Protein AF-A0A7N2MYR6-F1 (afdb_monomer_lite)

Foldseek 3Di:
DDDPPDDDDPDDDPPDPPDDDDCPDPVNDDDDDQQDWPPWDKDQDDDPRPDIDIDTGRPPDDDDPDDDD

Secondary structure (DSSP, 8-state):
----TT------------PPPPTTSGGGPPPSSTT--EEEEEEE-SSSS--EEEEEE-SSS--------

pLDDT: mean 90.09, std 10.49, range [50.72, 98.56]

InterPro domains:
  IPR008963 Purple acid phosphatase-like, N-terminal [SSF49363] (20-69)

Structure (mmCIF, N/CA/C/O backbone):
data_AF-A0A7N2MYR6-F1
#
_entry.id   AF-A0A7N2MYR6-F1
#
loop_
_atom_site.group_PDB
_atom_site.id
_atom_site.type_symbol
_atom_site.label_atom_id
_atom_site.label_alt_id
_atom_site.label_comp_id
_atom_site.label_asym_id
_atom_site.label_entity_id
_atom_site.label_seq_id
_atom_site.pdbx_PDB_ins_code
_atom_site.Car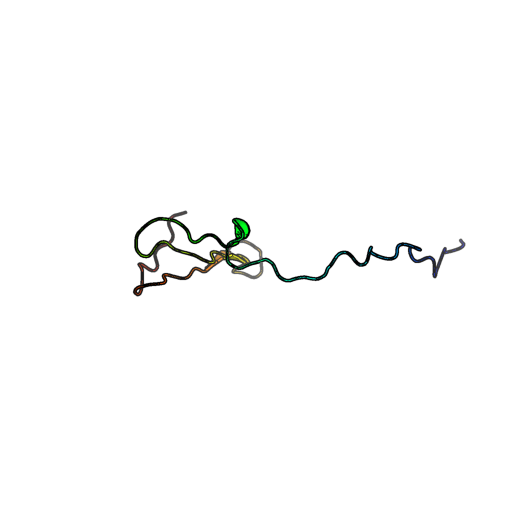tn_x
_atom_site.Cartn_y
_atom_site.Cartn_z
_atom_site.occupancy
_atom_site.B_iso_or_equiv
_atom_site.auth_seq_id
_atom_site.auth_comp_id
_atom_site.auth_asym_id
_atom_site.auth_atom_id
_atom_site.pdbx_PDB_model_num
ATOM 1 N N . MET A 1 1 ? 21.808 43.204 4.381 1.00 50.72 1 MET A N 1
ATOM 2 C CA . MET A 1 1 ? 21.369 41.795 4.464 1.00 50.72 1 MET A CA 1
ATOM 3 C C . MET A 1 1 ? 21.520 41.209 3.064 1.00 50.72 1 MET A C 1
ATOM 5 O O . MET A 1 1 ? 20.840 41.685 2.169 1.00 50.72 1 MET A O 1
ATOM 9 N N . LEU A 1 2 ? 22.485 40.315 2.829 1.00 63.88 2 LEU A N 1
ATOM 10 C CA . LEU A 1 2 ? 22.733 39.712 1.509 1.00 63.88 2 LEU A CA 1
ATOM 11 C C . LEU A 1 2 ? 22.156 38.291 1.503 1.00 63.88 2 LEU A C 1
ATOM 13 O O . LEU A 1 2 ? 22.579 37.460 2.305 1.00 63.88 2 LEU A O 1
ATOM 17 N N . CYS A 1 3 ? 21.178 38.016 0.639 1.00 62.09 3 CYS A N 1
ATOM 18 C CA . CYS A 1 3 ? 20.673 36.663 0.418 1.00 62.09 3 CYS A CA 1
ATOM 19 C C . CYS A 1 3 ? 21.603 35.908 -0.550 1.00 62.09 3 CYS A C 1
ATOM 21 O O . CYS A 1 3 ? 22.027 36.446 -1.569 1.00 62.09 3 CYS A O 1
ATOM 23 N N . ASN A 1 4 ? 21.928 34.647 -0.247 1.00 68.25 4 ASN A N 1
ATOM 24 C CA . ASN A 1 4 ? 22.639 33.755 -1.173 1.00 68.25 4 ASN A CA 1
ATOM 25 C C . ASN A 1 4 ? 21.631 33.099 -2.135 1.00 68.25 4 ASN A C 1
ATOM 27 O O . ASN A 1 4 ? 21.380 31.897 -2.054 1.00 68.25 4 ASN A O 1
ATOM 31 N N . GLY A 1 5 ? 21.012 33.889 -3.014 1.00 71.81 5 GLY A N 1
ATOM 32 C CA . GLY A 1 5 ? 20.166 33.357 -4.086 1.00 71.81 5 GLY A CA 1
ATOM 33 C C . GLY A 1 5 ? 20.992 32.599 -5.133 1.00 71.81 5 GLY A C 1
ATOM 34 O O . GLY A 1 5 ? 22.102 33.010 -5.458 1.00 71.81 5 GLY A O 1
ATOM 35 N N . GLY A 1 6 ? 20.459 31.493 -5.663 1.00 73.94 6 GLY A N 1
ATOM 36 C CA . GLY A 1 6 ? 21.025 30.806 -6.835 1.00 73.94 6 GLY A CA 1
ATOM 37 C C . GLY A 1 6 ? 22.109 29.753 -6.572 1.00 73.94 6 GLY A C 1
ATOM 38 O O . GLY A 1 6 ? 22.709 29.267 -7.525 1.00 73.94 6 GLY A O 1
ATOM 39 N N . LYS A 1 7 ? 22.367 29.361 -5.317 1.00 78.19 7 LYS A N 1
ATOM 40 C CA . LYS A 1 7 ? 23.244 28.217 -5.011 1.00 78.19 7 LYS A CA 1
ATOM 41 C C . LYS A 1 7 ? 22.433 26.923 -4.984 1.00 78.19 7 LYS A C 1
ATOM 43 O O . LYS A 1 7 ? 21.715 26.664 -4.022 1.00 78.19 7 LYS A O 1
ATOM 48 N N . THR A 1 8 ? 22.560 26.113 -6.027 1.00 81.62 8 THR A N 1
ATOM 49 C CA . THR A 1 8 ? 22.094 24.721 -6.048 1.00 81.62 8 THR A CA 1
ATOM 50 C C . THR A 1 8 ? 23.266 23.773 -5.796 1.00 81.62 8 THR A C 1
ATOM 52 O O . THR A 1 8 ? 24.432 24.144 -5.933 1.00 81.62 8 THR A O 1
ATOM 55 N N . SER A 1 9 ? 22.961 22.549 -5.366 1.00 85.88 9 SER A N 1
ATOM 56 C CA . SER A 1 9 ? 23.976 21.512 -5.168 1.00 85.88 9 SER A CA 1
ATOM 57 C C . SER A 1 9 ? 24.660 21.159 -6.494 1.00 85.88 9 SER A C 1
ATOM 59 O O . SER A 1 9 ? 23.989 21.049 -7.518 1.00 85.88 9 SER A O 1
ATOM 61 N N . THR A 1 10 ? 25.974 20.918 -6.470 1.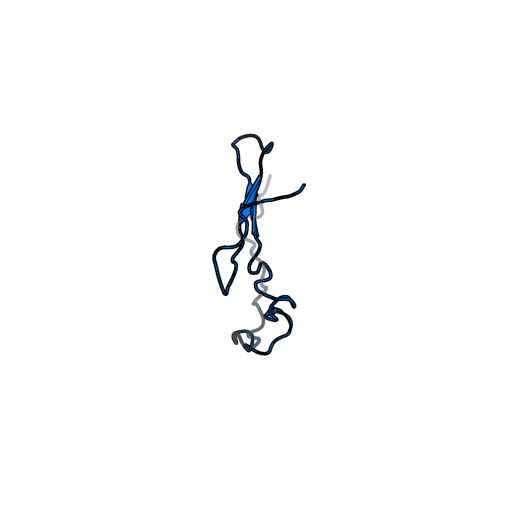00 86.94 10 THR A N 1
ATOM 62 C CA . THR A 1 10 ? 26.728 20.355 -7.608 1.00 86.94 10 THR A CA 1
ATOM 63 C C . THR A 1 10 ? 26.520 18.845 -7.764 1.00 86.94 10 THR A C 1
ATOM 65 O O . THR A 1 10 ? 27.113 18.229 -8.647 1.00 86.94 10 THR A O 1
ATOM 68 N N . PHE A 1 11 ? 25.709 18.232 -6.896 1.00 88.12 11 PHE A N 1
ATOM 69 C CA . PHE A 1 11 ? 25.442 16.802 -6.903 1.00 88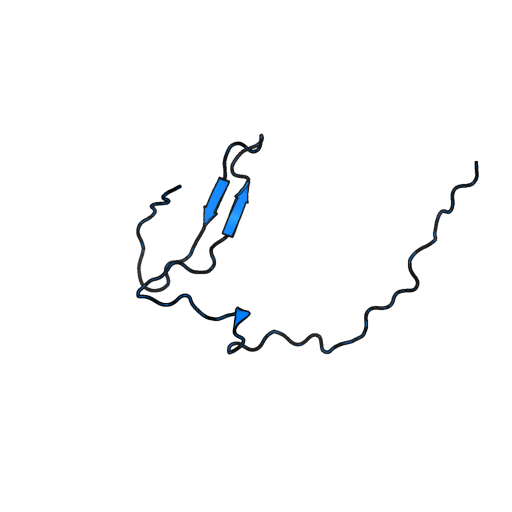.12 11 PHE A CA 1
ATOM 70 C C . PHE A 1 11 ? 24.769 16.366 -8.208 1.00 88.12 11 PHE A C 1
ATOM 72 O O . PHE A 1 11 ? 23.636 16.745 -8.503 1.00 88.12 11 PHE A O 1
ATOM 79 N N . VAL A 1 12 ? 25.461 15.504 -8.947 1.00 81.25 12 VAL A N 1
ATOM 80 C CA . VAL A 1 12 ? 24.908 14.731 -10.058 1.00 81.25 12 VAL A CA 1
ATOM 81 C C . VAL A 1 12 ? 24.730 13.303 -9.553 1.00 81.25 12 VAL A C 1
ATOM 83 O O . VAL A 1 12 ? 25.683 12.698 -9.061 1.00 81.25 12 VAL A O 1
ATOM 86 N N . ARG A 1 13 ? 23.505 12.768 -9.629 1.00 82.00 13 ARG A N 1
ATOM 87 C CA . ARG A 1 13 ? 23.221 11.380 -9.235 1.00 82.00 13 ARG A CA 1
ATOM 88 C C . ARG A 1 13 ? 24.051 10.431 -10.111 1.00 82.00 13 ARG A C 1
ATOM 90 O O . ARG A 1 13 ? 24.070 10.602 -11.327 1.00 82.00 13 ARG A O 1
ATOM 97 N N . S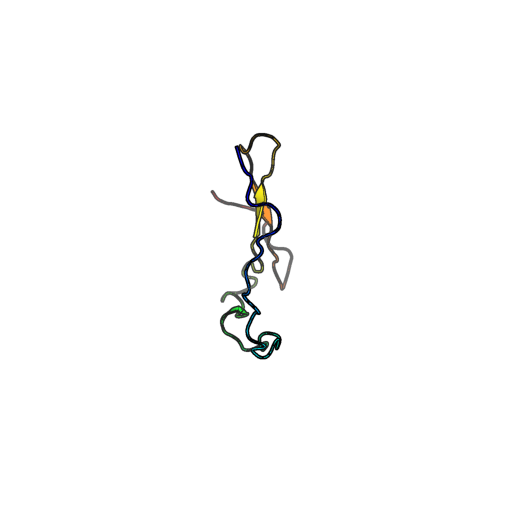ER A 1 14 ? 24.697 9.434 -9.498 1.00 79.69 14 SER A N 1
ATOM 98 C CA . SER A 1 14 ? 25.341 8.337 -10.234 1.00 79.69 14 SER A CA 1
ATOM 99 C C . SER A 1 14 ? 24.334 7.692 -11.186 1.00 79.69 14 SER A C 1
ATOM 101 O O . SER A 1 14 ? 23.191 7.445 -10.797 1.00 79.69 14 SER A O 1
ATOM 103 N N . ALA A 1 15 ? 24.746 7.418 -12.422 1.00 72.94 15 ALA A N 1
ATOM 104 C CA . ALA A 1 15 ? 23.928 6.723 -13.414 1.00 72.94 15 ALA A CA 1
ATOM 105 C C . ALA A 1 15 ? 23.917 5.206 -13.159 1.00 72.94 15 ALA A C 1
ATOM 107 O O . ALA A 1 15 ? 24.071 4.424 -14.098 1.00 72.94 15 ALA A O 1
ATOM 108 N N . ASP A 1 16 ? 23.772 4.797 -11.891 1.00 75.56 16 ASP A N 1
ATOM 109 C CA . ASP A 1 16 ? 23.506 3.401 -11.557 1.00 75.56 16 ASP A CA 1
ATOM 110 C C . ASP A 1 16 ? 22.356 2.908 -12.442 1.00 75.56 16 ASP A C 1
ATOM 112 O O . ASP A 1 16 ? 21.435 3.682 -12.734 1.00 75.56 16 ASP A O 1
ATOM 116 N N . PRO A 1 17 ? 22.424 1.661 -12.934 1.00 72.00 17 PRO A N 1
ATOM 117 C CA . PRO A 1 17 ? 21.470 1.166 -13.907 1.00 72.00 17 PRO A CA 1
ATOM 118 C C . PRO A 1 17 ? 20.044 1.344 -13.370 1.00 72.00 17 PRO A C 1
ATOM 120 O O . PRO A 1 17 ? 19.655 0.704 -12.396 1.00 72.00 17 PRO A O 1
ATOM 123 N N . ASN A 1 18 ? 19.275 2.231 -14.017 1.00 74.69 18 ASN A N 1
ATOM 124 C CA . ASN A 1 18 ? 17.842 2.447 -13.787 1.00 74.69 18 ASN A CA 1
ATOM 125 C C . ASN A 1 18 ? 17.057 1.244 -14.336 1.00 74.69 18 ASN A C 1
ATOM 127 O O . ASN A 1 18 ? 16.277 1.369 -15.278 1.00 74.69 18 ASN A O 1
ATOM 131 N N . MET A 1 19 ? 17.344 0.062 -13.803 1.00 87.06 19 MET A N 1
ATOM 132 C CA . MET A 1 19 ? 16.684 -1.180 -14.168 1.00 87.06 19 MET A CA 1
ATOM 133 C C . MET A 1 19 ? 15.538 -1.418 -13.199 1.00 87.06 19 MET A C 1
ATOM 135 O O . MET A 1 19 ? 15.698 -1.253 -11.987 1.00 87.06 19 MET A O 1
ATOM 139 N N . ASP A 1 20 ? 14.395 -1.825 -13.741 1.00 91.44 20 ASP A N 1
ATOM 140 C CA . ASP A 1 20 ? 13.271 -2.252 -12.923 1.00 91.44 20 ASP A CA 1
ATOM 141 C C . ASP A 1 20 ? 13.668 -3.445 -12.051 1.00 91.44 20 ASP A C 1
ATOM 143 O O . ASP A 1 20 ? 14.506 -4.279 -12.412 1.00 91.44 20 ASP A O 1
ATOM 147 N N . ILE A 1 21 ? 13.043 -3.518 -10.880 1.00 92.81 21 ILE A N 1
ATOM 148 C CA . ILE A 1 21 ? 13.230 -4.631 -9.960 1.00 92.81 21 ILE A CA 1
ATOM 149 C C . ILE A 1 21 ? 12.736 -5.922 -10.648 1.00 92.81 21 ILE A C 1
ATOM 151 O O . ILE A 1 21 ? 11.602 -5.948 -11.131 1.00 92.81 21 ILE A O 1
ATOM 155 N N . PRO A 1 22 ? 13.545 -7.000 -10.685 1.00 94.31 22 PRO A N 1
ATOM 156 C CA . PRO A 1 22 ? 13.121 -8.292 -11.223 1.00 94.31 22 PRO A CA 1
ATOM 157 C C . PRO A 1 22 ? 11.885 -8.851 -10.505 1.00 94.31 22 PRO A C 1
ATOM 159 O O . PRO A 1 22 ? 11.721 -8.647 -9.306 1.00 94.31 22 PRO A O 1
ATOM 162 N N . VAL A 1 23 ? 11.032 -9.601 -11.209 1.00 93.88 23 VAL A N 1
ATOM 163 C CA . VAL A 1 23 ? 9.775 -10.149 -10.649 1.00 93.88 23 VAL A CA 1
ATOM 164 C C . VAL A 1 23 ? 9.994 -11.134 -9.493 1.00 93.88 23 VAL A C 1
ATOM 166 O O . VAL A 1 23 ? 9.148 -11.268 -8.615 1.00 93.88 23 VAL A O 1
ATOM 169 N N . ASP A 1 24 ?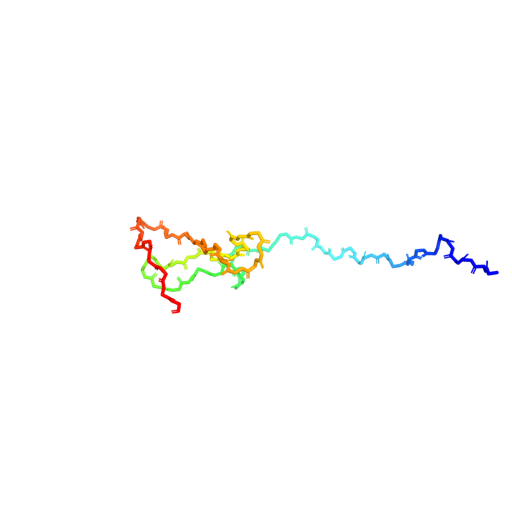 11.137 -11.811 -9.482 1.00 94.81 24 ASP A N 1
ATOM 170 C CA . ASP A 1 24 ? 11.579 -12.747 -8.450 1.00 94.81 24 ASP A CA 1
ATOM 171 C C . ASP A 1 24 ? 12.299 -12.052 -7.285 1.00 94.81 24 ASP A C 1
ATOM 173 O O . ASP A 1 24 ? 12.790 -12.710 -6.367 1.00 94.81 24 ASP A O 1
ATOM 177 N N . ASN A 1 25 ? 12.364 -10.720 -7.286 1.00 95.88 25 ASN A N 1
ATOM 178 C CA . ASN A 1 25 ? 12.943 -9.984 -6.179 1.00 95.88 25 ASN A CA 1
ATOM 179 C C . ASN A 1 25 ? 12.096 -10.170 -4.902 1.00 95.88 25 ASN A C 1
ATOM 181 O O . ASN A 1 25 ? 10.874 -10.013 -4.952 1.0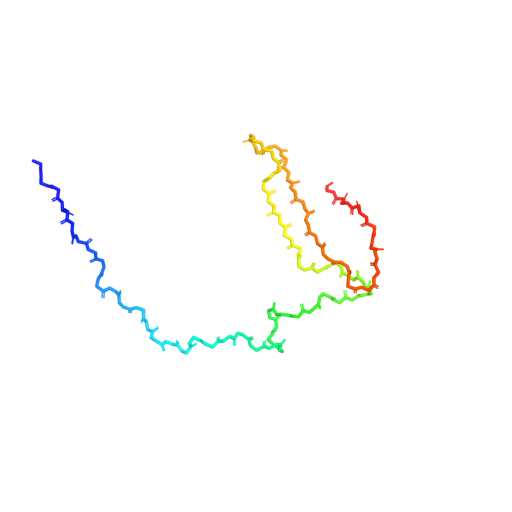0 95.88 25 ASN A O 1
ATOM 185 N N . PRO A 1 26 ? 12.719 -10.392 -3.729 1.00 95.12 26 PRO A N 1
ATOM 186 C CA . PRO A 1 26 ? 12.006 -10.561 -2.460 1.00 95.12 26 PRO A CA 1
ATOM 187 C C . PRO A 1 26 ? 11.049 -9.423 -2.085 1.00 95.12 26 PRO A C 1
ATOM 189 O O . PRO A 1 26 ? 10.097 -9.643 -1.342 1.00 95.12 26 PRO A O 1
ATOM 192 N N . THR A 1 27 ? 11.273 -8.209 -2.597 1.00 93.56 27 THR A N 1
ATOM 193 C CA . THR A 1 27 ? 10.374 -7.060 -2.383 1.00 93.56 27 THR A CA 1
ATOM 194 C C . THR A 1 27 ? 9.008 -7.216 -3.059 1.00 93.56 27 THR A C 1
ATOM 196 O O . THR A 1 27 ? 8.060 -6.538 -2.668 1.00 93.56 27 THR A O 1
ATOM 199 N N . LEU A 1 28 ? 8.893 -8.119 -4.037 1.00 95.31 28 LEU A N 1
ATOM 200 C CA . LEU A 1 28 ? 7.668 -8.420 -4.781 1.00 95.31 28 LEU A CA 1
ATOM 201 C C . LEU A 1 28 ? 7.027 -9.752 -4.360 1.00 95.31 28 LEU A C 1
ATOM 203 O O . LEU A 1 28 ? 6.058 -10.192 -4.980 1.00 95.31 28 LEU A O 1
ATOM 207 N N . TYR A 1 29 ? 7.545 -10.412 -3.319 1.00 95.62 29 TYR A N 1
ATOM 208 C CA . TYR A 1 29 ? 6.990 -11.679 -2.851 1.00 95.62 29 TYR A CA 1
ATOM 209 C C . TYR A 1 29 ? 5.552 -11.527 -2.352 1.00 95.62 29 TYR A C 1
ATOM 211 O O . TYR A 1 29 ? 5.215 -10.635 -1.572 1.00 95.62 29 TYR A O 1
ATOM 219 N N . VAL A 1 30 ? 4.703 -12.453 -2.799 1.00 96.12 30 VAL A N 1
ATOM 220 C CA . VAL A 1 30 ? 3.290 -12.514 -2.425 1.00 96.12 30 VAL A CA 1
ATOM 221 C C . VAL A 1 30 ? 3.162 -13.037 -0.989 1.00 96.12 30 VAL A C 1
ATOM 223 O O . VAL A 1 30 ? 3.820 -14.024 -0.645 1.00 96.12 30 VAL A O 1
ATOM 226 N N . PRO A 1 31 ? 2.310 -12.424 -0.144 1.00 96.06 31 PRO A N 1
ATOM 227 C CA . PRO A 1 31 ? 2.039 -12.931 1.194 1.00 96.06 31 PRO A CA 1
ATOM 228 C C . PRO A 1 31 ? 1.570 -14.395 1.163 1.00 96.06 31 PRO A C 1
ATOM 230 O O . PRO A 1 31 ? 0.697 -14.742 0.364 1.00 96.06 31 PRO A O 1
ATOM 233 N N . PRO A 1 32 ? 2.110 -15.268 2.031 1.00 95.25 32 PRO A N 1
ATOM 234 C CA . PRO A 1 32 ? 1.713 -16.669 2.062 1.00 95.25 32 PRO A CA 1
ATOM 235 C C . PRO A 1 32 ? 0.271 -16.827 2.562 1.00 95.25 32 PRO A C 1
ATOM 237 O O . PRO A 1 32 ? -0.250 -15.982 3.290 1.00 95.25 32 PRO A O 1
ATOM 240 N N . GLY A 1 33 ? -0.359 -17.952 2.222 1.00 95.75 33 GLY A N 1
ATOM 241 C CA . GLY A 1 33 ? -1.730 -18.282 2.623 1.00 95.75 33 GLY A CA 1
ATOM 242 C C . GLY A 1 33 ? -2.751 -18.118 1.495 1.00 95.75 33 GLY A C 1
ATOM 243 O O . GLY A 1 33 ? -2.528 -17.421 0.507 1.00 95.75 33 GLY A O 1
ATOM 244 N N . HIS A 1 34 ? -3.876 -18.824 1.615 1.00 94.50 34 HIS A N 1
ATOM 245 C CA . HIS A 1 34 ? -4.918 -18.788 0.594 1.00 94.50 34 HIS A CA 1
ATOM 246 C C . HIS A 1 34 ? -5.656 -17.448 0.612 1.00 94.50 34 HIS A C 1
ATOM 248 O O . HIS A 1 34 ? -6.222 -17.064 1.633 1.00 94.50 34 HIS A O 1
ATOM 254 N N . ASN A 1 35 ? -5.697 -16.785 -0.547 1.00 95.50 35 ASN A N 1
ATOM 255 C CA . ASN A 1 35 ? -6.393 -15.511 -0.752 1.00 95.50 35 ASN A CA 1
ATOM 256 C C . ASN A 1 35 ? -5.946 -14.411 0.229 1.00 95.50 35 ASN A C 1
ATOM 258 O O . ASN A 1 35 ? -6.732 -13.528 0.576 1.00 95.50 35 ASN A O 1
ATOM 262 N N . SER A 1 36 ? -4.691 -14.481 0.685 1.00 96.31 36 SER A N 1
ATOM 263 C CA . SER A 1 36 ? -4.115 -13.518 1.617 1.00 96.31 36 SER A CA 1
ATOM 264 C C . SER A 1 36 ? -4.165 -12.100 1.035 1.00 96.31 36 SER A C 1
ATOM 266 O O . SER A 1 36 ? -3.805 -11.912 -0.131 1.00 96.31 36 SER A O 1
ATOM 268 N N . PRO A 1 37 ? -4.599 -11.095 1.821 1.00 96.62 37 PRO A N 1
ATOM 269 C CA . PRO A 1 37 ? -4.565 -9.703 1.399 1.00 96.62 37 PRO A CA 1
ATOM 270 C C . PRO A 1 37 ? -3.167 -9.276 0.941 1.00 96.62 37 PRO A C 1
ATOM 272 O O . PRO A 1 37 ? -2.183 -9.490 1.649 1.00 96.62 37 PRO A O 1
ATOM 275 N N . GLN A 1 38 ? -3.086 -8.639 -0.224 1.00 96.62 38 GLN A N 1
ATOM 276 C CA . GLN A 1 38 ? -1.850 -8.109 -0.801 1.00 96.62 38 GLN A CA 1
ATOM 277 C C . GLN A 1 38 ? -2.027 -6.652 -1.242 1.00 96.62 38 GLN A C 1
ATOM 279 O O . GLN A 1 38 ? -3.152 -6.162 -1.347 1.00 96.62 38 GLN A O 1
ATOM 284 N N . GLN A 1 39 ? -0.911 -5.965 -1.512 1.00 96.81 39 GLN A N 1
ATOM 285 C CA . GLN A 1 39 ? -0.896 -4.550 -1.923 1.00 96.81 39 GLN A CA 1
ATOM 286 C C . GLN A 1 39 ? -1.642 -3.635 -0.930 1.00 96.81 39 GLN A C 1
ATOM 288 O O . GLN A 1 39 ? -2.358 -2.708 -1.317 1.00 96.81 39 GLN A O 1
ATOM 293 N N . VAL A 1 40 ? -1.484 -3.926 0.366 1.00 97.25 40 VAL A N 1
ATOM 294 C CA . VAL A 1 40 ? -2.105 -3.160 1.449 1.00 97.25 40 VAL A CA 1
ATOM 295 C C . VAL A 1 40 ? -1.511 -1.755 1.478 1.00 97.25 40 VAL A C 1
ATOM 297 O O . VAL A 1 40 ? -0.293 -1.598 1.544 1.00 97.25 40 VAL A O 1
ATOM 300 N N . HIS A 1 41 ? -2.364 -0.738 1.458 1.00 97.94 41 HIS A N 1
ATOM 301 C CA . HIS A 1 41 ? -1.952 0.653 1.612 1.00 97.94 41 HIS A CA 1
ATOM 302 C C . HIS A 1 41 ? -2.985 1.441 2.415 1.00 97.94 41 HIS A C 1
ATOM 304 O O . HIS A 1 41 ? -4.166 1.088 2.462 1.00 97.94 41 HIS A O 1
ATOM 310 N N . ILE A 1 42 ? -2.508 2.502 3.067 1.00 98.12 42 ILE A N 1
ATOM 311 C CA . ILE A 1 42 ? -3.324 3.388 3.893 1.00 98.12 42 ILE A CA 1
ATOM 312 C C . ILE A 1 42 ? -3.171 4.836 3.450 1.00 98.12 42 ILE A C 1
ATOM 314 O O . ILE A 1 42 ? -2.087 5.260 3.045 1.00 98.12 42 ILE A O 1
ATOM 318 N N . THR A 1 43 ? -4.250 5.601 3.562 1.00 98.44 43 THR A N 1
ATOM 319 C CA . THR A 1 43 ? -4.240 7.051 3.343 1.00 98.44 43 THR A CA 1
ATOM 320 C C . THR A 1 43 ? -5.087 7.745 4.400 1.00 98.44 43 THR A C 1
ATOM 322 O O . THR A 1 43 ? -5.955 7.128 5.018 1.00 98.44 43 THR A O 1
ATOM 325 N N . GLN A 1 44 ? -4.865 9.044 4.600 1.00 98.44 44 GLN A N 1
ATOM 326 C CA . GLN A 1 44 ? -5.747 9.866 5.428 1.00 98.44 44 GLN A CA 1
ATOM 327 C C . GLN A 1 44 ? -7.189 9.777 4.904 1.00 98.44 44 GLN A C 1
ATOM 329 O O . GLN A 1 44 ? -7.414 9.834 3.692 1.00 98.44 44 GLN A O 1
ATOM 334 N N . GLY A 1 45 ? -8.143 9.573 5.813 1.00 98.38 45 GLY A N 1
ATOM 335 C CA . GLY A 1 45 ? -9.544 9.299 5.481 1.00 98.38 45 GLY A CA 1
ATOM 336 C C . GLY A 1 45 ? -10.509 10.456 5.721 1.00 98.38 45 GLY A C 1
ATOM 337 O O . GLY A 1 45 ? -11.661 10.381 5.305 1.00 98.38 45 GLY A O 1
ATOM 338 N N . ASP A 1 46 ? -10.068 11.524 6.376 1.00 98.56 46 ASP A N 1
ATOM 339 C CA . ASP A 1 46 ? -10.880 12.700 6.682 1.00 98.56 46 ASP A CA 1
ATOM 340 C C . ASP A 1 46 ? -10.054 13.990 6.601 1.00 98.56 46 ASP A C 1
ATOM 342 O O . ASP A 1 46 ? -8.844 13.971 6.407 1.00 98.56 46 ASP A O 1
ATOM 346 N N . TYR A 1 47 ? -10.706 15.142 6.755 1.00 98.25 47 TYR A N 1
ATOM 347 C CA . TYR A 1 47 ? -10.043 16.443 6.637 1.00 98.25 47 TYR A CA 1
ATOM 348 C C . TYR A 1 47 ? -9.087 16.752 7.801 1.00 98.25 47 TYR A C 1
ATOM 350 O O . TYR A 1 47 ? -8.063 17.401 7.599 1.00 98.25 47 TYR A O 1
ATOM 358 N N . VAL A 1 48 ? -9.408 16.294 9.015 1.00 98.25 48 VAL A N 1
ATOM 359 C CA . VAL A 1 48 ? -8.705 16.691 10.248 1.00 98.25 48 VAL A CA 1
ATOM 360 C C . VAL A 1 48 ? -7.735 15.633 10.782 1.00 98.25 48 VAL A C 1
ATOM 362 O O . VAL A 1 48 ? -7.090 15.870 11.800 1.00 98.25 48 VAL A O 1
ATOM 365 N N . GLY A 1 49 ? -7.595 14.490 10.104 1.00 97.88 49 GLY A N 1
ATOM 366 C CA . GLY A 1 49 ? -6.655 13.432 10.480 1.00 97.88 49 GLY A CA 1
ATOM 367 C C . GLY A 1 49 ? -7.165 12.506 11.587 1.00 97.88 49 GLY A C 1
ATOM 368 O O . GLY A 1 49 ? -6.360 11.955 12.335 1.00 97.88 49 GLY A O 1
ATOM 369 N N . THR A 1 50 ? -8.484 12.342 11.717 1.00 98.12 50 THR A N 1
ATOM 370 C CA . THR A 1 50 ? -9.120 11.421 12.675 1.00 98.12 50 THR A CA 1
ATOM 371 C C . THR A 1 50 ? -9.558 10.091 12.059 1.00 98.12 50 THR A C 1
ATOM 373 O O . THR A 1 50 ? -9.952 9.186 12.795 1.00 98.12 50 THR A O 1
ATOM 376 N N . ALA A 1 51 ? -9.468 9.934 10.735 1.00 98.12 51 ALA A N 1
ATOM 377 C CA . ALA A 1 51 ? -9.830 8.708 10.030 1.00 98.12 51 ALA A CA 1
ATOM 378 C C . ALA A 1 51 ? -8.736 8.249 9.056 1.00 98.12 51 ALA A C 1
ATOM 380 O O . ALA A 1 51 ? -7.907 9.033 8.586 1.00 98.12 51 ALA A O 1
ATOM 381 N N . VAL A 1 52 ? -8.770 6.959 8.715 1.00 98.12 52 VAL A N 1
ATOM 382 C CA . VAL A 1 52 ? -7.844 6.312 7.777 1.00 98.12 52 VAL A CA 1
ATOM 383 C C . VAL A 1 52 ? -8.643 5.467 6.787 1.00 98.12 52 VAL A C 1
ATOM 385 O O . VAL A 1 52 ? -9.568 4.756 7.178 1.00 98.12 52 VAL A O 1
ATOM 388 N N . ILE A 1 53 ? -8.274 5.527 5.510 1.00 98.06 53 ILE A N 1
ATOM 389 C CA . ILE A 1 53 ? -8.737 4.586 4.486 1.00 98.06 53 ILE A CA 1
ATOM 390 C C . ILE A 1 53 ? -7.733 3.441 4.429 1.00 98.06 53 ILE A C 1
ATOM 392 O O . ILE A 1 53 ? -6.534 3.678 4.293 1.00 98.06 53 ILE A O 1
ATOM 396 N N . VAL A 1 54 ? -8.228 2.208 4.523 1.00 98.06 54 VAL A N 1
ATOM 397 C CA . VAL A 1 54 ? -7.431 0.983 4.406 1.00 98.06 54 VAL A CA 1
ATOM 398 C C . VAL A 1 54 ? -7.869 0.249 3.144 1.00 98.06 54 VAL A C 1
ATOM 400 O O . VAL A 1 54 ? -9.044 -0.095 3.015 1.00 98.06 54 VAL A O 1
ATOM 403 N N . THR A 1 55 ? -6.929 -0.007 2.236 1.00 97.44 55 THR A N 1
ATOM 404 C CA . THR A 1 55 ? -7.192 -0.654 0.942 1.00 97.44 55 THR A CA 1
ATOM 405 C C . THR A 1 55 ? -6.275 -1.856 0.762 1.00 97.44 55 THR A C 1
ATOM 407 O O . THR A 1 55 ? -5.096 -1.797 1.104 1.00 97.44 55 THR A O 1
ATOM 410 N N . TRP A 1 56 ? -6.804 -2.949 0.214 1.00 97.62 56 TRP A N 1
ATOM 411 C CA . TRP A 1 56 ? -6.053 -4.164 -0.112 1.00 97.62 56 TRP A CA 1
ATOM 412 C C . TRP A 1 56 ? -6.717 -4.931 -1.260 1.00 97.62 56 TRP A C 1
ATOM 414 O O . TRP A 1 56 ? -7.859 -4.655 -1.632 1.00 97.62 56 TRP A O 1
ATOM 424 N N . ILE A 1 57 ? -6.007 -5.921 -1.803 1.00 96.75 57 ILE A N 1
ATOM 425 C CA . ILE A 1 57 ? -6.496 -6.833 -2.846 1.00 96.75 57 ILE A CA 1
ATOM 426 C C . ILE A 1 57 ? -6.547 -8.259 -2.298 1.00 96.75 57 ILE A C 1
ATOM 428 O O . ILE A 1 57 ? -5.645 -8.682 -1.580 1.00 96.75 57 ILE A O 1
ATOM 432 N N . THR A 1 58 ? -7.581 -9.012 -2.680 1.00 96.69 58 THR A N 1
ATOM 433 C CA . THR A 1 58 ? -7.672 -10.468 -2.478 1.00 96.69 58 THR A CA 1
ATOM 434 C C . THR A 1 58 ? -7.641 -11.152 -3.852 1.00 96.69 58 THR A C 1
ATOM 436 O O . THR A 1 58 ? -8.513 -10.877 -4.675 1.00 96.69 58 THR A O 1
ATOM 439 N N . PRO A 1 59 ? -6.598 -11.943 -4.174 1.00 95.88 59 PRO A N 1
ATOM 440 C CA . PRO A 1 59 ? -6.290 -12.300 -5.563 1.00 95.88 59 PRO A CA 1
ATOM 441 C C . PRO A 1 59 ? -7.193 -13.378 -6.179 1.00 95.88 59 PRO A C 1
ATOM 443 O O . PRO A 1 59 ? -7.259 -13.473 -7.402 1.00 95.88 59 PRO A O 1
ATOM 446 N N . HIS A 1 60 ? -7.855 -14.213 -5.376 1.00 95.38 60 HIS A N 1
ATOM 447 C CA . HIS A 1 60 ? -8.588 -15.381 -5.883 1.00 95.38 60 HIS A CA 1
ATOM 448 C C . HIS A 1 60 ? -10.104 -15.200 -5.896 1.00 95.38 60 HIS A C 1
ATOM 450 O O . HIS A 1 60 ? -10.773 -15.676 -6.810 1.00 95.38 60 HIS A O 1
ATOM 456 N N . ALA A 1 61 ? -10.656 -14.549 -4.876 1.00 95.38 61 ALA A N 1
ATOM 457 C CA . ALA A 1 61 ? -12.090 -14.340 -4.722 1.00 95.38 61 ALA A CA 1
ATOM 458 C C . ALA A 1 61 ? -12.337 -13.118 -3.831 1.00 95.38 61 ALA A C 1
ATOM 460 O O . ALA A 1 61 ? -11.458 -12.793 -3.026 1.00 95.38 61 ALA A O 1
ATOM 461 N N . PRO A 1 62 ? -13.526 -12.487 -3.905 1.00 94.56 62 PRO A N 1
ATOM 462 C CA . PRO A 1 62 ? -13.908 -11.445 -2.962 1.00 94.56 62 PRO A CA 1
ATOM 463 C C . PRO A 1 62 ? -13.705 -11.921 -1.521 1.00 94.56 62 PRO A C 1
ATOM 465 O O . PRO A 1 62 ? -14.338 -12.877 -1.070 1.00 94.56 62 PRO A O 1
ATOM 468 N N . GLY A 1 63 ? -12.770 -11.290 -0.817 1.00 85.81 63 GLY A N 1
ATOM 469 C CA . GLY A 1 63 ? -12.546 -11.541 0.597 1.00 85.81 63 GLY A CA 1
ATOM 470 C C . GLY A 1 63 ? -13.546 -10.805 1.492 1.00 85.81 63 GLY A C 1
ATOM 471 O O . GLY A 1 63 ? -14.350 -9.996 1.026 1.00 85.81 63 GLY A O 1
ATOM 472 N N . PRO A 1 64 ? -13.496 -11.055 2.806 1.00 85.31 64 PRO A N 1
ATOM 473 C CA . PRO A 1 64 ? -14.248 -10.263 3.766 1.00 85.31 64 PRO A CA 1
ATOM 474 C C . PRO A 1 64 ? -13.778 -8.800 3.750 1.00 85.31 64 PRO A C 1
ATOM 476 O O . PRO A 1 64 ? -12.595 -8.515 3.919 1.00 85.31 64 PRO A O 1
ATOM 479 N N . ASN A 1 65 ? -14.721 -7.861 3.651 1.00 89.81 65 ASN A N 1
ATOM 480 C CA . ASN A 1 65 ? -14.465 -6.416 3.746 1.00 89.81 65 ASN A CA 1
ATOM 481 C C . ASN A 1 65 ? -14.356 -5.948 5.212 1.00 89.81 65 ASN A C 1
ATOM 483 O O . ASN A 1 65 ? -14.922 -4.924 5.593 1.00 89.81 65 ASN A O 1
ATOM 487 N N . LYS A 1 66 ? -13.689 -6.735 6.067 1.00 94.44 66 LYS A N 1
ATOM 488 C CA . LYS A 1 66 ? -13.578 -6.478 7.508 1.00 94.44 66 LYS A CA 1
ATOM 489 C C . LYS A 1 66 ? -12.155 -6.066 7.866 1.00 94.44 66 LYS A C 1
ATOM 491 O O . LYS A 1 66 ? -11.226 -6.846 7.692 1.00 94.44 66 LYS A O 1
ATOM 496 N N . VAL A 1 67 ? -12.022 -4.890 8.471 1.00 94.56 67 VAL A N 1
ATOM 497 C CA . VAL A 1 67 ? -10.808 -4.456 9.172 1.00 94.56 67 VAL A CA 1
ATOM 498 C C . VAL A 1 67 ? -11.021 -4.664 10.670 1.00 94.56 67 VAL A C 1
ATOM 500 O O . VAL A 1 67 ? -12.096 -4.368 11.187 1.00 94.56 67 VAL A O 1
ATOM 503 N N . THR A 1 68 ? -10.018 -5.198 11.365 1.00 94.75 68 THR A N 1
ATOM 504 C CA . THR A 1 68 ? -9.978 -5.237 12.837 1.00 94.75 68 THR A CA 1
ATOM 505 C C . THR A 1 68 ? -8.819 -4.347 13.267 1.00 94.75 68 THR A C 1
ATOM 507 O O . THR A 1 68 ? -7.716 -4.538 12.755 1.00 94.75 68 THR A O 1
ATOM 510 N N . TYR A 1 69 ? -9.087 -3.362 14.125 1.00 90.94 69 TYR A N 1
ATOM 511 C CA . TYR A 1 69 ? -8.145 -2.327 14.558 1.00 90.94 69 TYR A CA 1
ATOM 512 C C . TYR A 1 69 ? -8.148 -2.182 16.079 1.00 90.94 69 TYR A C 1
ATOM 514 O O . TYR A 1 69 ? -9.181 -2.537 16.696 1.00 90.94 69 TYR A O 1
#

Radius of gyration: 21.58 Å; chains: 1; bounding box: 41×61×29 Å

Sequence (69 aa):
MLCNGGKTSTFVRSADPNMDIPVDNPTLYVPPGHNSPQQVHITQGDYVGTAVIVTWITPHAPGPNKVTY

Organism: Quercus lobata (NCBI:txid97700)